Protein AF-A0A8H3RIW3-F1 (afdb_monomer_lite)

InterPro domains:
  IPR011009 Protein kinase-like domain superfamily [SSF56112] (6-76)

Sequence (112 aa):
MTHASIAIDLLKKMLVIDPDTRISAQDALRHPYLAPYHDPTDEPVASGPFDWSFDRADLPKETWKIMIYSEVLDYLNVDNPADPATFDPSTPFDPSALERGFSEFLSDTGQI

pLDDT: mean 77.73, std 18.71, range [39.31, 97.94]

Organism: NCBI:txid91492

Foldseek 3Di:
DDLVVQVVVLVVLQPDPDPVSRDDPVVSLVGPNNVVPRDPVPDDDPPDDDDPVVVPDPDPPVVVVVVVVVVVVVVVPPVDPDDPVPDDPPPDDDVVVVVVVVVVVCVVVVPD

Secondary structure (DSSP, 8-state):
--HHHHHHHHHHHHS-SSGGGSPPHHHHHTSTTTTTT--TTS-PPPSS----GGGG----HHHHHHHHHHHHHHHHTTTS---GGG--TTSPP-HHHHHHHHHHHHHHTT--

Structure (mmCIF, N/CA/C/O backbone):
data_AF-A0A8H3RIW3-F1
#
_entry.id   AF-A0A8H3RIW3-F1
#
loop_
_atom_site.group_PDB
_atom_site.id
_atom_site.type_symbol
_atom_site.label_atom_id
_atom_site.label_alt_id
_atom_site.label_comp_id
_atom_site.label_asym_id
_atom_site.label_entity_id
_atom_site.label_seq_id
_atom_site.pdbx_PDB_ins_code
_atom_site.Cartn_x
_atom_site.Cartn_y
_atom_site.Cartn_z
_atom_site.occupancy
_atom_site.B_iso_or_equiv
_atom_site.auth_seq_id
_atom_site.auth_comp_id
_atom_site.auth_asym_id
_atom_site.auth_atom_id
_atom_site.pdbx_PDB_model_num
ATOM 1 N N . MET A 1 1 ? -16.958 4.144 25.803 1.00 54.34 1 MET A N 1
ATOM 2 C CA . MET A 1 1 ? -16.016 3.128 25.282 1.00 54.34 1 MET A CA 1
ATOM 3 C C . MET A 1 1 ? -14.655 3.809 25.197 1.00 54.34 1 MET A C 1
ATOM 5 O O . MET A 1 1 ? -14.597 4.896 24.642 1.00 54.34 1 MET A O 1
ATOM 9 N N . THR A 1 2 ? -13.612 3.308 25.862 1.00 76.19 2 THR A N 1
ATOM 10 C CA . THR A 1 2 ? -12.313 4.010 25.933 1.00 76.19 2 THR A CA 1
ATOM 11 C C . THR A 1 2 ? -11.569 3.878 24.601 1.00 76.19 2 THR A C 1
ATOM 13 O O . THR A 1 2 ? -11.580 2.799 24.012 1.00 76.19 2 THR A O 1
ATOM 16 N N . HIS A 1 3 ? -10.902 4.931 24.115 1.00 79.75 3 HIS A N 1
ATOM 17 C CA . HIS A 1 3 ? -10.171 4.895 22.832 1.00 79.75 3 HIS A CA 1
ATOM 18 C C . HIS A 1 3 ? -9.163 3.736 22.742 1.00 79.75 3 HIS A C 1
ATOM 20 O O . HIS A 1 3 ? -9.016 3.126 21.686 1.00 79.75 3 HIS A O 1
ATOM 26 N N . ALA A 1 4 ? -8.551 3.360 23.871 1.00 86.00 4 ALA A N 1
ATOM 27 C CA . ALA A 1 4 ? -7.667 2.200 23.966 1.00 86.00 4 ALA A CA 1
ATOM 28 C C . ALA A 1 4 ? -8.364 0.875 23.600 1.00 86.00 4 ALA A C 1
ATOM 30 O O . ALA A 1 4 ? -7.782 0.051 22.904 1.00 86.00 4 ALA A O 1
ATOM 31 N N . SER A 1 5 ? -9.621 0.672 24.016 1.00 91.75 5 SER A N 1
ATOM 32 C CA . SER A 1 5 ? -10.370 -0.550 23.684 1.00 91.75 5 SER A CA 1
ATOM 33 C C . SER A 1 5 ? -10.665 -0.668 22.185 1.00 91.75 5 SER A C 1
ATOM 35 O O . SER A 1 5 ? -10.553 -1.756 21.629 1.00 91.75 5 SER A O 1
ATOM 37 N N . ILE A 1 6 ? -10.954 0.458 21.527 1.00 94.19 6 ILE A N 1
ATOM 38 C CA . ILE A 1 6 ? -11.241 0.522 20.088 1.00 94.19 6 ILE A CA 1
ATOM 39 C C . ILE A 1 6 ? -9.952 0.317 19.273 1.00 94.19 6 ILE A C 1
ATOM 41 O O . ILE A 1 6 ? -9.965 -0.373 18.258 1.00 94.19 6 ILE A O 1
ATOM 45 N N . ALA A 1 7 ? -8.821 0.853 19.742 1.00 94.69 7 ALA A N 1
ATOM 46 C CA . ALA A 1 7 ? -7.513 0.621 19.128 1.00 94.69 7 ALA A CA 1
ATOM 47 C C . ALA A 1 7 ? -7.103 -0.860 19.191 1.00 94.69 7 ALA A C 1
ATOM 49 O O . ALA A 1 7 ? -6.675 -1.446 18.198 1.00 94.69 7 ALA A O 1
ATOM 50 N N . ILE A 1 8 ? -7.272 -1.482 20.362 1.00 96.44 8 ILE A N 1
ATOM 51 C CA . ILE A 1 8 ? -6.970 -2.903 20.567 1.00 96.44 8 ILE A CA 1
ATOM 52 C C . ILE A 1 8 ? -7.886 -3.786 19.709 1.00 96.44 8 ILE A C 1
ATOM 54 O O . ILE A 1 8 ? -7.428 -4.807 19.200 1.00 96.44 8 ILE A O 1
ATOM 58 N N . ASP A 1 9 ? -9.156 -3.412 19.530 1.00 96.44 9 ASP A N 1
ATOM 59 C CA . ASP A 1 9 ? -10.080 -4.138 18.651 1.00 96.44 9 ASP A CA 1
ATOM 60 C C . ASP A 1 9 ? -9.603 -4.146 17.191 1.00 96.44 9 ASP A C 1
ATOM 62 O O . ASP A 1 9 ? -9.545 -5.208 16.570 1.00 96.44 9 ASP A O 1
ATOM 66 N N . LEU A 1 10 ? -9.159 -2.995 16.674 1.00 96.56 10 LEU A N 1
ATOM 67 C CA . LEU A 1 10 ? -8.588 -2.912 15.329 1.00 96.56 10 LEU A CA 1
ATOM 68 C C . LEU A 1 10 ? -7.340 -3.795 15.190 1.00 96.56 10 LEU A C 1
ATOM 70 O O . LEU A 1 10 ? -7.234 -4.579 14.247 1.00 96.56 10 LEU A O 1
ATOM 74 N N . LEU A 1 11 ? -6.422 -3.724 16.159 1.00 96.75 11 LEU A N 1
ATOM 75 C CA . LEU A 1 11 ? -5.201 -4.535 16.158 1.00 96.75 11 LEU A CA 1
ATOM 76 C C . LEU A 1 11 ? -5.502 -6.035 16.164 1.00 96.75 11 LEU A C 1
ATOM 78 O O . LEU A 1 11 ? -4.864 -6.786 15.432 1.00 96.75 11 LEU A O 1
ATOM 82 N N . LYS A 1 12 ? -6.498 -6.484 16.935 1.00 96.19 12 LYS A N 1
ATOM 83 C CA . LYS A 1 12 ? -6.914 -7.896 16.949 1.00 96.19 12 LYS A CA 1
ATOM 84 C C . LYS A 1 12 ? -7.394 -8.380 15.583 1.00 96.19 12 LYS A C 1
ATOM 86 O O . LYS A 1 12 ? -7.153 -9.533 15.249 1.00 96.19 12 LYS A O 1
ATOM 91 N N . LYS A 1 13 ? -8.046 -7.516 14.802 1.00 95.88 13 LYS A N 1
ATOM 92 C CA . LYS A 1 13 ? -8.531 -7.835 13.450 1.00 95.88 13 LYS A CA 1
ATOM 93 C C . LYS A 1 13 ? -7.416 -7.824 12.394 1.00 95.88 13 LYS A C 1
ATOM 95 O O . LYS A 1 13 ? -7.536 -8.499 11.375 1.00 95.88 13 LYS A O 1
ATOM 100 N N . MET A 1 14 ? -6.332 -7.082 12.631 1.00 97.06 14 MET A N 1
ATOM 101 C CA . MET A 1 14 ? -5.148 -7.049 11.758 1.00 97.06 14 MET A CA 1
ATOM 102 C C . MET A 1 14 ? -4.171 -8.197 12.045 1.00 97.06 14 MET A C 1
ATOM 104 O O . MET A 1 14 ? -3.598 -8.778 11.127 1.00 97.06 14 MET A O 1
ATOM 108 N N . LEU A 1 15 ? -3.977 -8.536 13.321 1.00 96.56 15 LEU A N 1
ATOM 109 C CA . LEU A 1 15 ? -2.978 -9.501 13.787 1.00 96.56 15 LEU A CA 1
ATOM 110 C C . LEU A 1 15 ? -3.550 -10.922 13.890 1.00 96.56 15 LEU A C 1
ATOM 112 O O . LEU A 1 15 ? -3.422 -11.589 14.916 1.00 96.56 15 LEU A O 1
ATOM 116 N N . VAL A 1 16 ? -4.181 -11.383 12.811 1.00 96.19 16 VAL A N 1
ATOM 117 C CA . VAL A 1 16 ? -4.662 -12.764 12.667 1.00 96.19 16 VAL A CA 1
ATOM 118 C C . VAL A 1 16 ? -3.691 -13.597 11.827 1.00 96.19 16 VAL A C 1
ATOM 120 O O . VAL A 1 16 ? -3.056 -13.093 10.891 1.00 96.19 16 VAL A O 1
ATOM 123 N N . ILE A 1 17 ? -3.563 -14.878 12.188 1.00 96.12 17 ILE A N 1
ATOM 124 C CA . ILE A 1 17 ? -2.667 -15.830 11.513 1.00 96.12 17 ILE A CA 1
ATOM 125 C C . ILE A 1 17 ? -3.182 -16.168 10.118 1.00 96.12 17 ILE A C 1
ATOM 127 O O . ILE A 1 17 ? -2.402 -16.171 9.171 1.00 96.12 17 ILE A O 1
ATOM 131 N N . ASP A 1 18 ? -4.483 -16.428 10.001 1.00 96.62 18 ASP A N 1
ATOM 132 C CA . ASP A 1 18 ? -5.124 -16.711 8.723 1.00 96.62 18 ASP A CA 1
ATOM 133 C C . ASP A 1 18 ? -5.300 -15.400 7.929 1.00 96.62 18 ASP A C 1
ATOM 135 O O . ASP A 1 18 ? -6.066 -14.531 8.367 1.00 96.62 18 ASP A O 1
ATOM 139 N N . PRO A 1 19 ? -4.591 -15.221 6.796 1.00 95.62 19 PRO A N 1
ATOM 140 C CA . PRO A 1 19 ? -4.653 -13.993 6.014 1.00 95.62 19 PRO A CA 1
ATOM 141 C C . PRO A 1 19 ? -6.039 -13.744 5.413 1.00 95.62 19 PRO A C 1
ATOM 143 O O . PRO A 1 19 ? -6.405 -12.581 5.268 1.00 95.62 19 PRO A O 1
ATOM 146 N N . ASP A 1 20 ? -6.825 -14.787 5.138 1.00 95.44 20 ASP A N 1
ATOM 147 C CA . ASP A 1 20 ? -8.155 -14.648 4.532 1.00 95.44 20 ASP A CA 1
ATOM 148 C C . ASP A 1 20 ? -9.174 -14.083 5.533 1.00 95.44 20 ASP A C 1
ATOM 150 O O . ASP A 1 20 ? -10.173 -13.474 5.157 1.00 95.44 20 ASP A O 1
ATOM 154 N N . THR A 1 21 ? -8.901 -14.241 6.832 1.00 94.50 21 THR A N 1
ATOM 155 C CA . THR A 1 21 ? -9.715 -13.670 7.919 1.00 94.50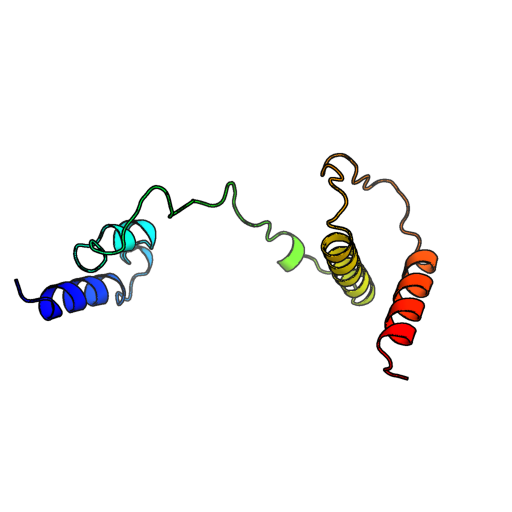 21 THR A CA 1
ATOM 156 C C . THR A 1 21 ? -9.254 -12.281 8.356 1.00 94.50 21 THR A C 1
ATOM 158 O O . THR A 1 21 ? -9.900 -11.646 9.197 1.00 94.50 21 THR A O 1
ATOM 161 N N . ARG A 1 22 ? -8.120 -11.806 7.826 1.00 97.94 22 ARG A N 1
ATOM 162 C CA . ARG A 1 22 ? -7.547 -10.509 8.180 1.00 97.94 22 ARG A CA 1
ATOM 163 C C . ARG A 1 22 ? -8.414 -9.395 7.620 1.00 97.94 22 ARG A C 1
ATOM 165 O O . ARG A 1 22 ? -8.825 -9.436 6.466 1.00 97.94 22 ARG A O 1
ATOM 172 N N . ILE A 1 23 ? -8.657 -8.372 8.437 1.00 97.81 23 ILE A N 1
ATOM 173 C CA . ILE A 1 23 ? -9.391 -7.188 7.982 1.00 97.81 23 ILE A CA 1
ATOM 174 C C . ILE A 1 23 ? -8.709 -6.565 6.757 1.00 97.81 23 ILE A C 1
ATOM 176 O O . ILE A 1 23 ? -7.486 -6.402 6.733 1.00 97.81 23 ILE A O 1
ATOM 180 N N . SER A 1 24 ? -9.504 -6.211 5.746 1.00 96.69 24 SER A N 1
ATOM 181 C CA . SER A 1 24 ? -9.006 -5.514 4.562 1.00 96.69 24 SER A CA 1
ATOM 182 C C . SER A 1 24 ? -8.613 -4.071 4.902 1.00 96.69 24 SER A C 1
ATOM 184 O O . SER A 1 24 ? -9.111 -3.488 5.868 1.00 96.69 24 SER A O 1
ATOM 186 N N . ALA A 1 25 ? -7.742 -3.456 4.095 1.00 95.19 25 ALA A N 1
ATOM 187 C CA . ALA A 1 25 ? -7.397 -2.043 4.273 1.00 95.19 25 ALA A CA 1
ATOM 188 C C . ALA A 1 25 ? -8.643 -1.139 4.190 1.00 95.19 25 ALA A C 1
ATOM 190 O O . ALA A 1 25 ? -8.808 -0.232 5.002 1.00 95.19 25 ALA A O 1
ATOM 191 N N . GLN A 1 26 ? -9.561 -1.447 3.269 1.00 94.06 26 GLN A N 1
ATOM 192 C CA . GLN A 1 26 ? -10.807 -0.705 3.087 1.00 94.06 26 GLN A CA 1
ATOM 193 C C . GLN A 1 26 ? -11.732 -0.803 4.312 1.00 94.06 26 GLN A C 1
ATOM 195 O O . GLN A 1 26 ? -12.304 0.198 4.740 1.00 94.06 26 GLN A O 1
ATOM 200 N N . ASP A 1 27 ? -11.862 -1.988 4.912 1.00 94.94 27 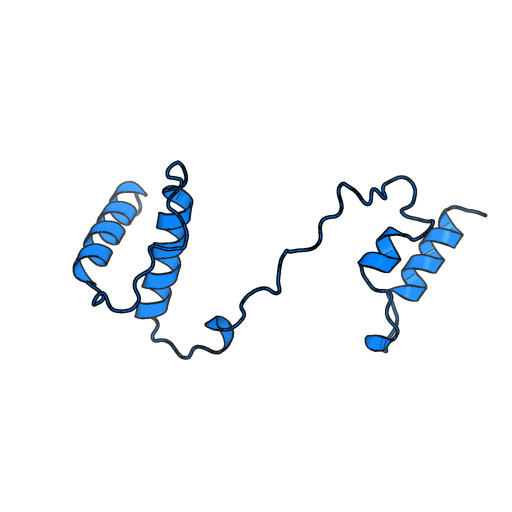ASP A N 1
ATOM 201 C CA . ASP A 1 27 ? -12.677 -2.177 6.118 1.00 94.94 27 ASP A CA 1
ATOM 202 C C . ASP A 1 27 ? -12.016 -1.571 7.360 1.00 94.94 27 ASP A C 1
ATOM 204 O O . ASP A 1 27 ? -12.702 -1.088 8.264 1.00 94.94 27 ASP A O 1
ATOM 208 N N . ALA A 1 28 ? -10.681 -1.563 7.408 1.00 95.94 28 ALA A N 1
ATOM 209 C CA . ALA A 1 28 ? -9.928 -0.923 8.477 1.00 95.94 28 ALA A CA 1
ATOM 210 C C . ALA A 1 28 ? -10.144 0.597 8.491 1.00 95.94 28 ALA A C 1
ATOM 212 O O . ALA A 1 28 ? -10.348 1.150 9.571 1.00 95.94 28 ALA A O 1
ATOM 213 N N . LEU A 1 29 ? -10.174 1.257 7.326 1.00 95.75 29 LEU A N 1
ATOM 214 C CA . LEU A 1 29 ? -10.462 2.697 7.208 1.00 95.75 29 LEU A CA 1
ATOM 215 C C . LEU A 1 29 ? -11.845 3.058 7.777 1.00 95.75 29 LEU A C 1
ATOM 217 O O . LEU A 1 29 ? -11.990 4.061 8.470 1.00 95.75 29 LEU A O 1
ATOM 221 N N . ARG A 1 30 ? -12.837 2.171 7.619 1.00 95.06 30 ARG A N 1
ATOM 222 C CA . ARG A 1 30 ? -14.190 2.328 8.189 1.00 95.06 30 ARG A CA 1
ATOM 223 C C . ARG A 1 30 ? -14.273 2.052 9.697 1.00 95.06 30 ARG A C 1
ATOM 225 O O . ARG A 1 30 ? -15.347 2.180 10.291 1.00 95.06 30 ARG A O 1
ATOM 232 N N . HIS A 1 31 ? -13.186 1.625 10.337 1.00 96.75 31 HIS A N 1
ATOM 233 C CA . HIS A 1 31 ? -13.200 1.244 11.745 1.00 96.75 31 HIS A CA 1
ATOM 234 C C . HIS A 1 31 ? -13.414 2.464 12.663 1.00 96.75 31 HIS A C 1
ATOM 236 O O . HIS A 1 31 ? -12.796 3.505 12.439 1.00 96.75 31 HIS A O 1
ATOM 242 N N . PRO A 1 32 ? -14.164 2.350 13.783 1.00 95.06 32 PRO A N 1
ATOM 243 C CA . PRO A 1 32 ? -14.401 3.470 14.708 1.00 95.06 32 PRO A CA 1
ATOM 244 C C . PRO A 1 32 ? -13.136 4.121 15.286 1.00 95.06 32 PRO A C 1
ATOM 246 O O . PRO A 1 32 ? -13.193 5.230 15.807 1.00 95.06 32 PRO A O 1
ATOM 249 N N . TYR A 1 33 ? -11.997 3.426 15.216 1.00 95.19 33 TYR A N 1
ATOM 250 C CA . TYR A 1 33 ? -10.700 3.980 15.601 1.00 95.19 33 TYR A CA 1
ATOM 251 C C . TYR A 1 33 ? -10.212 5.067 14.628 1.00 95.19 33 TYR A C 1
ATOM 253 O O . TYR A 1 33 ? -9.658 6.066 15.076 1.00 95.19 33 TYR A O 1
ATOM 261 N N . LEU A 1 34 ? -10.438 4.883 13.323 1.00 95.19 34 LEU A N 1
ATOM 262 C CA . LEU A 1 34 ? -10.009 5.795 12.257 1.00 95.19 34 LEU A CA 1
ATOM 263 C C . LEU A 1 34 ? -11.100 6.789 11.839 1.00 95.19 34 LEU A C 1
ATOM 265 O O . LEU A 1 34 ? -10.830 7.678 11.043 1.00 95.19 34 LEU A O 1
ATOM 269 N N . ALA A 1 35 ? -12.297 6.708 12.429 1.00 93.62 35 ALA A N 1
ATOM 270 C CA . ALA A 1 35 ? -13.429 7.582 12.119 1.00 93.62 35 ALA A CA 1
ATOM 271 C C . ALA A 1 35 ? -13.118 9.097 12.076 1.00 93.62 35 ALA A C 1
ATOM 273 O O . ALA A 1 35 ? -13.696 9.767 11.227 1.00 93.62 35 ALA A O 1
ATOM 274 N N . PRO A 1 36 ? -12.231 9.668 12.921 1.00 93.25 36 PRO A N 1
ATOM 275 C CA . PRO A 1 36 ? -11.875 11.088 12.819 1.00 93.25 36 PRO A CA 1
ATOM 276 C C . PRO A 1 36 ? -11.100 11.473 11.549 1.00 93.25 36 PRO A C 1
ATOM 278 O O . PRO A 1 36 ? -11.025 12.657 11.240 1.00 93.25 36 PRO A O 1
ATOM 281 N N . TYR A 1 37 ? -10.496 10.501 10.862 1.00 92.50 37 TYR A N 1
ATOM 282 C CA . TYR A 1 37 ? -9.649 10.697 9.681 1.00 92.50 37 TYR A CA 1
ATOM 283 C C . TYR A 1 37 ? -10.247 10.098 8.405 1.00 92.50 37 TYR A C 1
ATOM 285 O O . TYR A 1 37 ? -9.746 10.383 7.326 1.00 92.50 37 TYR A O 1
ATOM 293 N N . HIS A 1 38 ? -11.270 9.250 8.529 1.00 93.81 38 HIS A N 1
ATOM 294 C CA . HIS A 1 38 ? -11.868 8.553 7.397 1.00 93.81 38 HIS A CA 1
ATOM 295 C C . HIS A 1 38 ? -12.638 9.524 6.493 1.00 93.81 38 HIS A C 1
ATOM 297 O O . HIS A 1 38 ? -13.617 10.133 6.933 1.00 93.81 38 HIS A O 1
ATOM 303 N N . ASP A 1 39 ? -12.231 9.608 5.226 1.00 93.56 39 ASP A N 1
ATOM 304 C CA . ASP A 1 39 ? -12.906 10.382 4.184 1.00 93.56 39 ASP A CA 1
ATOM 305 C C . ASP A 1 39 ? -12.983 9.559 2.887 1.00 93.56 39 ASP A C 1
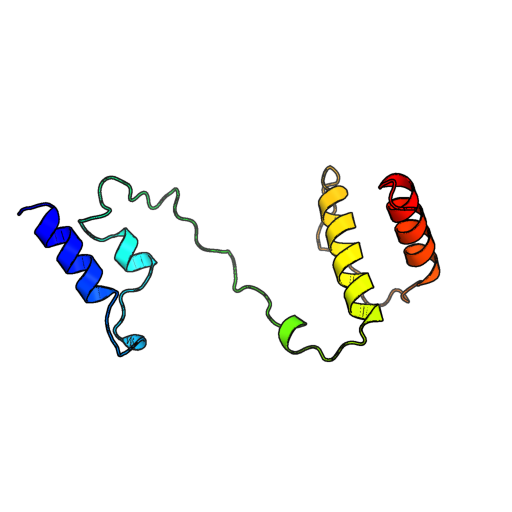ATOM 307 O O . ASP A 1 39 ? -12.002 9.457 2.151 1.00 93.56 39 ASP A O 1
ATOM 311 N N . PRO A 1 40 ? -14.160 9.002 2.543 1.00 90.75 40 PRO A N 1
ATOM 312 C CA . PRO A 1 40 ? -14.329 8.223 1.318 1.00 90.75 40 PRO A CA 1
ATOM 313 C C . PRO A 1 40 ? -14.024 8.985 0.020 1.00 90.75 40 PRO A C 1
ATOM 315 O O . PRO A 1 40 ? -13.879 8.351 -1.023 1.00 90.75 40 PRO A O 1
ATOM 318 N N . THR A 1 41 ? -14.000 10.320 0.048 1.00 91.31 41 THR A N 1
ATOM 319 C CA . THR A 1 41 ? -13.702 11.150 -1.127 1.00 91.31 41 THR A CA 1
ATOM 320 C C . THR A 1 41 ? -12.204 11.379 -1.337 1.00 91.31 41 THR A C 1
ATOM 322 O O . THR A 1 41 ? -11.805 11.645 -2.469 1.00 91.31 41 THR A O 1
ATOM 325 N N . ASP A 1 42 ? -11.390 11.194 -0.292 1.00 92.56 42 ASP A N 1
ATOM 326 C CA . ASP A 1 42 ? -9.921 11.324 -0.301 1.00 92.56 42 ASP A CA 1
ATOM 327 C C . ASP A 1 42 ? -9.207 9.957 -0.189 1.00 92.56 42 ASP A C 1
ATOM 329 O O . ASP A 1 42 ? -8.001 9.859 0.023 1.00 92.56 42 ASP A O 1
ATOM 333 N N . GLU A 1 43 ? -9.954 8.862 -0.360 1.00 92.44 43 GLU A N 1
ATOM 334 C CA . GLU A 1 43 ? -9.462 7.479 -0.307 1.00 92.44 43 GLU A CA 1
ATOM 335 C C . GLU A 1 43 ? -9.688 6.762 -1.660 1.00 92.44 43 GLU A C 1
ATOM 337 O O . GLU A 1 43 ? -10.511 5.843 -1.758 1.00 92.44 43 GLU A O 1
ATOM 342 N N . PRO A 1 44 ? -9.005 7.178 -2.747 1.00 92.81 44 PRO A N 1
ATOM 343 C CA . PRO A 1 44 ? -9.225 6.614 -4.072 1.00 92.81 44 PRO A CA 1
ATOM 344 C C . PRO A 1 44 ? -8.713 5.173 -4.181 1.00 92.81 44 PRO A C 1
ATOM 346 O O . PRO A 1 44 ? -7.674 4.798 -3.637 1.00 92.81 44 PRO A O 1
ATOM 349 N N . VAL A 1 45 ? -9.423 4.370 -4.972 1.00 91.19 45 VAL A N 1
ATOM 350 C CA . VAL A 1 45 ? -8.951 3.053 -5.414 1.00 91.19 45 VAL A CA 1
ATOM 351 C C . VAL A 1 45 ? -8.220 3.227 -6.743 1.00 91.19 45 VAL A C 1
ATOM 353 O O . VAL A 1 45 ? -8.679 3.972 -7.609 1.00 91.19 45 VAL A O 1
ATOM 356 N N . ALA A 1 46 ? -7.092 2.536 -6.914 1.00 92.69 46 ALA A N 1
ATOM 357 C CA . ALA A 1 46 ? -6.382 2.514 -8.189 1.00 92.69 46 ALA A CA 1
ATOM 358 C C . ALA A 1 46 ? -7.315 2.047 -9.323 1.00 92.69 46 ALA A C 1
ATOM 360 O O . ALA A 1 46 ? -8.104 1.118 -9.147 1.00 92.69 46 ALA A O 1
ATOM 361 N N . SER A 1 47 ? -7.217 2.682 -10.493 1.00 90.50 47 SER A N 1
ATOM 362 C CA . SER A 1 47 ? -8.085 2.411 -11.651 1.00 90.50 47 SER A CA 1
ATOM 363 C C . SER A 1 47 ? -7.974 0.979 -12.183 1.00 90.50 47 SER A C 1
ATOM 365 O O . SER A 1 47 ? -8.904 0.475 -12.810 1.00 90.50 47 SER A O 1
ATOM 367 N N . GLY A 1 48 ? -6.855 0.311 -11.913 1.00 91.62 48 GLY A N 1
ATOM 368 C CA . GLY A 1 48 ? -6.622 -1.076 -12.268 1.00 91.62 48 GLY A CA 1
ATOM 369 C C . GLY A 1 48 ? -5.498 -1.690 -11.437 1.00 91.62 48 GLY A C 1
ATOM 370 O O . GLY A 1 48 ? -4.812 -0.986 -10.689 1.00 91.62 48 GLY A O 1
ATOM 371 N N . PRO A 1 49 ? -5.312 -3.014 -11.540 1.00 91.06 49 PRO A N 1
ATOM 372 C CA . PRO A 1 49 ? -4.166 -3.676 -10.943 1.00 91.06 49 PRO A CA 1
ATOM 373 C C . PRO A 1 49 ? -2.872 -3.166 -11.581 1.00 91.06 49 PRO A C 1
ATOM 375 O O . PRO A 1 49 ? -2.827 -2.867 -12.773 1.00 91.06 49 PRO A O 1
ATOM 378 N N . PHE A 1 50 ? -1.810 -3.112 -10.783 1.00 89.00 50 PHE A N 1
ATOM 379 C CA . PHE A 1 50 ? -0.472 -2.852 -11.296 1.00 89.00 50 PHE A CA 1
ATOM 380 C C . PHE A 1 50 ? -0.026 -3.996 -12.218 1.00 89.00 50 PHE A C 1
ATOM 382 O O . PHE A 1 50 ? -0.269 -5.168 -11.906 1.00 89.00 50 PHE A O 1
ATOM 389 N N . ASP A 1 51 ? 0.609 -3.667 -13.343 1.00 87.50 51 ASP A N 1
ATOM 390 C CA . ASP A 1 51 ? 1.123 -4.676 -14.265 1.00 87.50 51 ASP A CA 1
ATOM 391 C C . ASP A 1 51 ? 2.413 -5.300 -13.714 1.00 87.50 51 ASP A C 1
ATOM 393 O O . ASP A 1 51 ? 3.449 -4.651 -13.625 1.00 87.50 51 ASP A O 1
ATOM 397 N N . TRP A 1 52 ? 2.344 -6.585 -13.359 1.00 86.50 52 TRP A N 1
ATOM 398 C CA . TRP A 1 52 ? 3.475 -7.380 -12.865 1.00 86.50 52 TRP A CA 1
ATOM 399 C C . TRP A 1 52 ? 4.166 -8.196 -13.965 1.00 86.50 52 TRP A C 1
ATOM 401 O O . TRP A 1 52 ? 4.944 -9.104 -13.661 1.00 86.50 52 TRP A O 1
ATOM 411 N N . SER A 1 53 ? 3.864 -7.942 -15.240 1.00 82.00 53 SER A N 1
ATOM 412 C CA . SER A 1 53 ? 4.461 -8.662 -16.369 1.00 82.00 53 SER A CA 1
ATOM 413 C C . SER A 1 53 ? 5.995 -8.583 -16.374 1.00 82.00 53 SER A C 1
ATOM 415 O O . SER A 1 53 ? 6.651 -9.572 -16.705 1.00 82.00 53 SER A O 1
ATOM 417 N N . PHE A 1 54 ? 6.565 -7.464 -15.911 1.00 80.75 54 PHE A N 1
ATOM 418 C CA . PHE A 1 54 ? 8.012 -7.253 -15.825 1.00 80.75 54 PHE A CA 1
ATOM 419 C C . PHE A 1 54 ? 8.712 -8.211 -14.844 1.00 80.75 54 PHE A C 1
ATOM 421 O O . PHE A 1 54 ? 9.803 -8.683 -15.137 1.00 80.75 54 PHE A O 1
ATOM 428 N N . ASP A 1 55 ? 8.097 -8.557 -13.708 1.00 79.56 55 ASP A N 1
ATOM 429 C CA . ASP A 1 55 ? 8.735 -9.378 -12.659 1.00 79.56 55 ASP A CA 1
ATOM 430 C C . ASP A 1 55 ? 9.036 -10.809 -13.134 1.00 79.56 55 ASP A C 1
ATOM 432 O O . ASP A 1 55 ? 9.967 -11.468 -12.678 1.00 79.56 55 ASP A O 1
ATOM 436 N N . ARG A 1 56 ? 8.265 -11.291 -14.112 1.00 76.25 56 ARG A N 1
ATOM 437 C CA . ARG A 1 56 ? 8.453 -12.615 -14.720 1.00 76.25 56 ARG A CA 1
ATOM 438 C C . ARG A 1 56 ? 9.269 -12.573 -16.010 1.00 76.25 56 ARG A C 1
ATOM 440 O O . ARG A 1 56 ? 9.399 -13.604 -16.670 1.00 76.25 56 ARG A O 1
ATOM 447 N N . ALA A 1 57 ? 9.780 -11.407 -16.394 1.00 80.31 57 ALA A N 1
ATOM 448 C CA . ALA A 1 57 ? 10.516 -11.238 -17.631 1.00 80.31 57 ALA A CA 1
ATOM 449 C C . ALA A 1 57 ? 11.985 -11.646 -17.439 1.00 80.31 57 ALA A C 1
ATOM 451 O O . ALA A 1 57 ? 12.732 -11.017 -16.692 1.00 80.31 57 ALA A O 1
ATOM 452 N N . ASP A 1 58 ? 12.423 -12.692 -18.142 1.00 83.94 58 ASP A N 1
ATOM 453 C CA . ASP A 1 58 ? 13.842 -13.052 -18.214 1.00 83.94 58 ASP A CA 1
ATOM 454 C C . ASP A 1 58 ? 14.516 -12.244 -19.330 1.00 83.94 58 ASP A C 1
ATOM 456 O O . ASP A 1 58 ? 14.652 -12.688 -20.473 1.00 83.94 58 ASP A O 1
ATOM 460 N N . LEU A 1 59 ? 14.840 -10.989 -19.012 1.00 85.50 59 LEU A N 1
ATOM 461 C CA . LEU A 1 59 ? 15.483 -10.063 -19.939 1.00 85.50 59 LEU A CA 1
ATOM 462 C C . LEU A 1 59 ? 16.982 -9.935 -19.629 1.00 85.50 59 LEU A C 1
ATOM 464 O O . LEU A 1 59 ? 17.376 -9.868 -18.460 1.00 85.50 59 LEU A O 1
ATOM 468 N N . PRO A 1 60 ? 17.844 -9.825 -20.657 1.00 88.94 60 PRO A N 1
ATOM 469 C CA . PRO A 1 60 ? 19.250 -9.501 -20.468 1.00 88.94 60 PRO A CA 1
ATOM 470 C C . PRO A 1 60 ? 19.438 -8.206 -19.671 1.00 88.94 60 PRO A C 1
ATOM 472 O O . PRO A 1 60 ? 18.668 -7.256 -19.808 1.00 88.94 60 PRO A O 1
ATOM 475 N N . LYS A 1 61 ? 20.531 -8.130 -18.898 1.00 86.50 61 LYS A N 1
ATOM 476 C CA . LYS A 1 61 ? 20.908 -6.933 -18.121 1.00 86.50 61 LYS A CA 1
ATOM 477 C C . LYS A 1 61 ? 20.851 -5.649 -18.947 1.00 86.50 61 LYS A C 1
ATOM 479 O O . LYS A 1 61 ? 20.494 -4.606 -18.409 1.00 86.50 61 LYS A O 1
ATOM 484 N N . GLU A 1 62 ? 21.240 -5.721 -20.219 1.00 84.50 62 GLU A N 1
ATOM 485 C CA . GLU A 1 62 ? 21.244 -4.540 -21.071 1.00 84.50 62 GLU A CA 1
ATOM 486 C C . GLU A 1 62 ? 19.827 -4.010 -21.263 1.00 84.50 62 GLU A C 1
ATOM 488 O O . GLU A 1 62 ? 19.588 -2.867 -20.912 1.00 84.50 62 GLU A O 1
ATOM 493 N N . THR A 1 63 ? 18.866 -4.856 -21.642 1.00 84.25 63 THR A N 1
ATOM 494 C CA . THR A 1 63 ? 17.448 -4.492 -21.784 1.00 84.25 63 THR A CA 1
ATOM 495 C C . THR A 1 63 ? 16.877 -3.825 -20.532 1.00 84.25 63 THR A C 1
ATOM 497 O O . THR A 1 63 ? 16.183 -2.819 -20.643 1.00 84.25 63 THR A O 1
ATOM 500 N N . TRP A 1 64 ? 17.224 -4.307 -19.337 1.00 85.69 64 TRP A N 1
ATOM 501 C CA . TRP A 1 64 ? 16.793 -3.669 -18.091 1.00 85.69 64 TRP A CA 1
ATOM 502 C C . TRP A 1 64 ? 17.304 -2.237 -17.931 1.00 85.69 64 TRP A C 1
ATOM 504 O O . TRP A 1 64 ? 16.546 -1.365 -17.515 1.00 85.69 64 TRP A O 1
ATOM 514 N N . LYS A 1 65 ? 18.568 -1.964 -18.283 1.00 85.12 65 LYS A N 1
ATOM 515 C CA . LYS A 1 65 ? 19.102 -0.592 -18.240 1.00 85.12 65 LYS A CA 1
ATOM 516 C C . LYS A 1 65 ? 18.338 0.328 -19.182 1.00 85.12 65 LYS A C 1
ATOM 518 O O . LYS A 1 65 ? 18.086 1.471 -18.823 1.00 85.12 65 LYS A O 1
ATOM 523 N N . ILE A 1 66 ? 17.978 -0.183 -20.360 1.00 86.06 66 ILE A N 1
ATOM 524 C CA . ILE A 1 66 ? 17.210 0.553 -21.366 1.00 86.06 66 ILE A CA 1
ATOM 525 C C . ILE A 1 66 ? 15.854 0.941 -20.785 1.00 86.06 66 ILE A C 1
ATOM 527 O O . ILE A 1 66 ? 15.518 2.116 -20.798 1.00 86.06 66 ILE A O 1
ATOM 531 N N . MET A 1 67 ? 15.118 -0.029 -20.234 1.00 85.31 67 MET A N 1
ATOM 532 C CA . MET A 1 67 ? 13.779 0.192 -19.676 1.00 85.31 67 MET A CA 1
ATOM 533 C C . MET A 1 67 ? 13.791 1.165 -18.491 1.00 85.31 67 MET A C 1
ATOM 535 O O . MET A 1 67 ? 12.923 2.022 -18.378 1.00 85.31 67 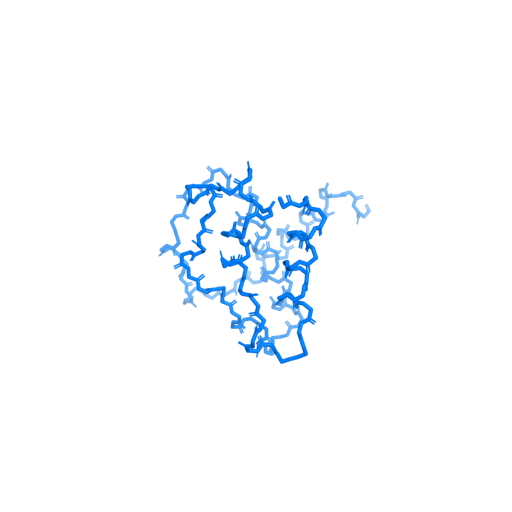MET A O 1
ATOM 539 N N . ILE A 1 68 ? 14.791 1.066 -17.611 1.00 87.38 68 ILE A N 1
ATOM 540 C CA . ILE A 1 68 ? 14.935 2.003 -16.488 1.00 87.38 68 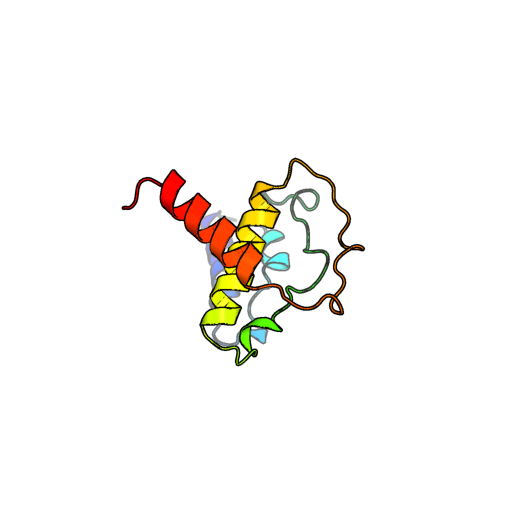ILE A CA 1
ATOM 541 C C . ILE A 1 68 ? 15.252 3.407 -17.006 1.00 87.38 68 ILE A C 1
ATOM 543 O O . ILE A 1 68 ? 14.692 4.387 -16.525 1.00 87.38 68 ILE A O 1
ATOM 547 N N . TYR A 1 69 ? 16.154 3.518 -17.980 1.00 82.56 69 TYR A N 1
ATOM 548 C CA . TYR A 1 69 ? 16.527 4.810 -18.539 1.00 82.56 69 TYR A CA 1
ATOM 549 C C . TYR A 1 69 ? 15.373 5.460 -19.310 1.00 82.56 69 TYR A C 1
ATOM 551 O O . TYR A 1 69 ? 15.163 6.660 -19.161 1.00 82.56 69 TYR A O 1
ATOM 559 N N . SER A 1 70 ? 14.596 4.686 -20.077 1.00 83.88 70 SER A N 1
ATOM 560 C CA . SER A 1 70 ? 13.401 5.199 -20.751 1.00 83.88 70 SER A CA 1
ATOM 561 C C . SER A 1 70 ? 12.376 5.718 -19.749 1.00 83.88 70 SER A C 1
ATOM 563 O O . SER A 1 70 ? 11.899 6.826 -19.931 1.00 83.88 70 SER A O 1
ATOM 565 N N . GLU A 1 71 ? 12.130 5.000 -18.648 1.00 86.81 71 GLU A N 1
ATOM 566 C CA . GLU A 1 71 ? 11.210 5.459 -17.596 1.00 86.81 71 GLU A CA 1
ATOM 567 C C . GLU A 1 71 ? 11.669 6.786 -16.967 1.00 86.81 71 GLU A C 1
ATOM 569 O O . GLU A 1 71 ? 10.865 7.682 -16.716 1.00 86.81 71 GLU A O 1
ATOM 574 N N . VAL A 1 72 ? 12.979 6.953 -16.743 1.00 85.31 72 VAL A N 1
ATOM 575 C CA . VAL A 1 72 ? 13.533 8.220 -16.240 1.00 85.31 72 VAL A CA 1
ATOM 576 C C . VAL A 1 72 ? 13.341 9.341 -17.257 1.00 85.31 72 VAL A C 1
ATOM 578 O O . VAL A 1 72 ? 12.955 10.440 -16.867 1.00 85.31 72 VAL A O 1
ATOM 581 N N . LEU A 1 73 ? 13.594 9.092 -18.543 1.00 81.50 73 LEU A N 1
ATOM 582 C CA . LEU A 1 73 ? 13.355 10.092 -19.583 1.00 81.50 73 LEU A CA 1
ATOM 583 C C . LEU A 1 73 ? 11.876 10.457 -19.687 1.00 81.50 73 LEU A C 1
ATOM 585 O O . LEU A 1 73 ? 11.565 11.642 -19.753 1.00 81.50 73 LEU A O 1
ATOM 589 N N . ASP A 1 74 ? 10.981 9.475 -19.648 1.00 80.31 74 ASP A N 1
ATOM 590 C CA . ASP A 1 74 ? 9.538 9.693 -19.692 1.00 80.31 74 ASP A CA 1
ATOM 591 C C . ASP A 1 74 ? 9.084 10.538 -18.497 1.00 80.31 74 ASP A C 1
ATOM 593 O O . ASP A 1 74 ? 8.381 11.527 -18.689 1.00 80.31 74 ASP A O 1
ATOM 597 N N . TYR A 1 75 ? 9.572 10.237 -17.286 1.00 75.94 75 TYR A N 1
ATOM 598 C CA . TYR A 1 75 ? 9.299 11.017 -16.075 1.00 75.94 75 TYR A CA 1
ATOM 599 C C . TYR A 1 75 ? 9.858 12.450 -16.136 1.00 75.94 75 TYR A C 1
ATOM 601 O O . TYR A 1 75 ? 9.209 13.394 -15.685 1.00 75.94 75 TYR A O 1
ATOM 609 N N . LEU A 1 76 ? 11.058 12.638 -16.694 1.00 75.81 76 LEU A N 1
ATOM 610 C CA . LEU A 1 76 ? 11.685 13.958 -16.839 1.00 75.81 76 LEU A CA 1
ATOM 611 C C . LEU A 1 76 ? 11.083 14.782 -17.987 1.00 75.81 76 LEU A C 1
ATOM 613 O O . LEU A 1 76 ? 11.176 16.007 -17.968 1.00 75.81 76 LEU A O 1
ATOM 617 N N . ASN A 1 77 ? 10.454 14.131 -18.967 1.00 64.12 77 ASN A N 1
ATOM 618 C CA . ASN A 1 77 ? 9.801 14.772 -20.106 1.00 64.12 77 ASN A CA 1
ATOM 619 C C . ASN A 1 77 ? 8.345 15.183 -19.813 1.00 64.12 77 ASN A C 1
ATOM 621 O O . ASN A 1 77 ? 7.643 15.661 -20.707 1.00 64.12 77 ASN A O 1
ATOM 625 N N . VAL A 1 78 ? 7.877 15.057 -18.567 1.00 48.81 78 VAL A N 1
ATOM 626 C CA . VAL A 1 78 ? 6.547 15.525 -18.143 1.00 48.81 78 VAL A CA 1
ATOM 627 C C . VAL A 1 78 ? 6.563 17.030 -17.835 1.00 48.81 78 VAL A C 1
ATOM 629 O O . VAL A 1 78 ? 6.294 17.466 -16.723 1.00 48.81 78 VAL A O 1
ATOM 632 N N . ASP A 1 79 ? 6.850 17.816 -18.873 1.00 45.19 79 ASP A N 1
ATOM 633 C CA . ASP A 1 79 ? 6.026 18.973 -19.260 1.00 45.19 79 ASP A CA 1
ATOM 634 C C . ASP A 1 79 ? 5.336 18.727 -20.630 1.00 45.19 79 ASP A C 1
ATOM 636 O O . ASP A 1 79 ? 4.710 19.626 -21.195 1.00 45.19 79 ASP A O 1
ATOM 640 N N . ASN A 1 80 ? 5.400 17.505 -21.184 1.00 41.59 80 ASN A N 1
ATOM 641 C CA . ASN A 1 80 ? 4.747 17.140 -22.443 1.00 41.59 80 ASN A CA 1
ATOM 642 C C . ASN A 1 80 ? 3.576 16.151 -22.222 1.00 41.59 80 ASN A C 1
ATOM 644 O O . ASN A 1 80 ? 3.812 15.006 -21.835 1.00 41.59 80 ASN A O 1
ATOM 648 N N . PRO A 1 81 ? 2.312 16.534 -22.497 1.00 39.31 81 PRO A N 1
ATOM 649 C CA . PRO A 1 81 ? 1.143 15.655 -22.422 1.00 39.31 81 PRO A CA 1
ATOM 650 C C . PRO A 1 81 ? 1.080 14.719 -23.644 1.00 39.31 81 PRO A C 1
ATOM 652 O O . PRO A 1 81 ? 0.157 14.797 -24.457 1.00 39.31 81 PRO A O 1
ATOM 655 N N . ALA A 1 82 ? 2.087 13.861 -23.815 1.00 44.81 82 ALA A N 1
ATOM 656 C CA . ALA A 1 82 ? 2.094 12.855 -24.868 1.00 44.81 82 ALA A CA 1
ATOM 657 C C . ALA A 1 82 ? 1.309 11.615 -24.414 1.00 44.81 82 ALA A C 1
ATOM 659 O O . ALA A 1 82 ? 1.702 10.874 -23.520 1.00 44.81 82 ALA A O 1
ATOM 660 N N . ASP A 1 83 ? 0.155 11.470 -25.050 1.00 42.72 83 ASP A N 1
ATOM 661 C CA . ASP A 1 83 ? -0.836 10.407 -24.959 1.00 42.72 83 ASP A CA 1
ATOM 662 C C . ASP A 1 83 ? -0.211 8.985 -24.994 1.00 42.72 83 ASP A C 1
ATOM 664 O O . ASP A 1 83 ? 0.589 8.701 -25.891 1.00 42.72 83 ASP A O 1
ATOM 668 N N . PRO A 1 84 ? -0.596 8.049 -24.100 1.00 48.66 84 PRO A N 1
ATOM 669 C CA . PRO A 1 84 ? -0.144 6.646 -24.123 1.00 48.66 84 PRO A CA 1
ATOM 670 C C . PRO A 1 84 ? -0.453 5.880 -25.429 1.00 48.66 84 PRO A C 1
ATOM 672 O O . PRO A 1 84 ? -0.049 4.729 -25.585 1.00 48.66 84 PRO A O 1
ATOM 675 N N . ALA A 1 85 ? -1.152 6.493 -26.388 1.00 46.56 85 ALA A N 1
ATOM 676 C CA . ALA A 1 85 ? -1.479 5.928 -27.694 1.00 46.56 85 ALA A CA 1
ATOM 677 C C . ALA A 1 85 ? -0.317 5.880 -28.715 1.00 46.56 85 ALA A C 1
ATOM 679 O O . ALA A 1 85 ? -0.488 5.271 -29.772 1.00 46.56 85 ALA A O 1
ATOM 680 N N . THR A 1 86 ? 0.842 6.505 -28.458 1.00 49.72 86 THR A N 1
ATOM 681 C CA . THR A 1 86 ? 1.947 6.592 -29.444 1.00 49.72 86 THR A CA 1
ATOM 682 C C . THR A 1 86 ? 3.096 5.602 -29.236 1.00 49.72 86 THR A C 1
ATOM 684 O O . THR A 1 86 ? 4.076 5.652 -29.978 1.00 49.72 86 THR A O 1
ATOM 687 N N . PHE A 1 87 ? 3.007 4.695 -28.260 1.00 50.81 87 PHE A N 1
ATOM 688 C CA . PHE A 1 87 ? 3.998 3.628 -28.093 1.00 50.81 87 PHE A CA 1
ATOM 689 C C . PHE A 1 87 ? 3.817 2.558 -29.188 1.00 50.81 87 PHE A C 1
ATOM 691 O O . PHE A 1 87 ? 2.917 1.723 -29.104 1.00 50.81 87 PHE A O 1
ATOM 698 N N . ASP A 1 88 ? 4.654 2.599 -30.233 1.00 49.25 88 ASP A N 1
ATOM 699 C CA . ASP A 1 88 ? 4.672 1.605 -31.316 1.00 49.25 88 ASP A CA 1
ATOM 700 C C . ASP A 1 88 ? 5.739 0.516 -31.052 1.00 49.25 88 ASP A C 1
ATOM 702 O O . ASP A 1 88 ? 6.942 0.776 -31.189 1.00 49.25 88 ASP A O 1
ATOM 706 N N . PRO A 1 89 ? 5.333 -0.726 -30.720 1.00 47.94 89 PRO A N 1
ATOM 707 C CA . PRO A 1 89 ? 6.250 -1.835 -30.453 1.00 47.94 89 PRO A CA 1
ATOM 708 C C . PRO A 1 89 ? 6.932 -2.398 -31.714 1.00 47.94 89 PRO A C 1
ATOM 710 O O . PRO A 1 89 ? 7.767 -3.296 -31.602 1.00 47.94 89 PRO A O 1
ATOM 713 N N . SER A 1 90 ? 6.576 -1.925 -32.915 1.00 45.03 90 SER A N 1
ATOM 714 C CA . SER A 1 90 ? 7.162 -2.370 -34.187 1.00 45.03 90 SER A CA 1
ATOM 715 C C . SER A 1 90 ? 8.386 -1.561 -34.624 1.00 45.03 90 SER A C 1
ATOM 717 O O . SER A 1 90 ? 9.126 -1.994 -35.512 1.00 45.03 90 SER A O 1
ATOM 719 N N . THR A 1 91 ? 8.640 -0.420 -33.981 1.00 50.97 91 THR A N 1
ATOM 720 C CA . THR A 1 91 ? 9.835 0.391 -34.221 1.00 50.97 91 THR A CA 1
ATOM 721 C C . THR A 1 91 ? 11.084 -0.362 -33.741 1.00 50.97 91 THR A C 1
ATOM 723 O O . THR A 1 91 ? 11.171 -0.687 -32.554 1.00 50.97 91 THR A O 1
ATOM 726 N N . PRO A 1 92 ? 12.066 -0.666 -34.618 1.00 47.59 92 PRO A N 1
ATOM 727 C CA . PRO A 1 92 ? 13.292 -1.334 -34.202 1.00 47.59 92 PRO A CA 1
ATOM 728 C C . PRO A 1 92 ? 14.029 -0.493 -33.167 1.00 47.59 92 PRO A C 1
ATOM 730 O O . PRO A 1 92 ? 14.267 0.697 -33.373 1.00 47.59 92 PRO A O 1
ATOM 733 N N . PHE A 1 93 ? 14.404 -1.131 -32.065 1.00 51.56 93 PHE A N 1
ATOM 734 C CA . PHE A 1 93 ? 15.189 -0.497 -31.022 1.00 51.56 93 PHE A CA 1
ATOM 735 C C . PHE A 1 93 ? 16.543 -0.024 -31.584 1.00 51.56 93 PHE A C 1
ATOM 737 O O . PHE A 1 93 ? 17.315 -0.841 -32.091 1.00 51.56 93 PHE A O 1
ATOM 744 N N . ASP A 1 94 ? 16.825 1.282 -31.502 1.00 60.31 94 ASP A N 1
ATOM 745 C CA . ASP A 1 94 ? 18.118 1.875 -31.866 1.00 60.31 94 ASP A CA 1
ATOM 746 C C . ASP A 1 94 ? 18.996 2.063 -30.608 1.00 60.31 94 ASP A C 1
ATOM 748 O O . ASP A 1 94 ? 18.876 3.079 -29.912 1.00 60.31 94 ASP A O 1
ATOM 752 N N . PRO A 1 95 ? 19.915 1.124 -30.307 1.00 50.09 95 PRO A N 1
ATOM 753 C CA . PRO A 1 95 ? 20.816 1.229 -29.157 1.00 50.09 95 PRO A CA 1
ATOM 754 C C . PRO A 1 95 ? 21.751 2.444 -29.220 1.00 50.09 95 PRO A C 1
ATOM 756 O O . PRO A 1 95 ? 22.203 2.922 -28.181 1.00 50.09 95 PRO A O 1
ATOM 759 N N . SER A 1 96 ? 22.028 2.986 -30.410 1.00 50.62 96 SER A N 1
ATOM 760 C CA . SER A 1 96 ? 22.973 4.096 -30.575 1.00 50.62 96 SER A CA 1
ATOM 761 C C . SER A 1 96 ? 22.397 5.448 -30.140 1.00 50.62 96 SER A C 1
ATOM 763 O O . SER A 1 96 ? 23.141 6.375 -29.810 1.00 50.62 96 SER A O 1
ATOM 765 N N . ALA A 1 97 ? 21.070 5.590 -30.128 1.00 56.31 97 ALA A N 1
ATOM 766 C CA . ALA A 1 97 ? 20.391 6.749 -29.556 1.00 56.31 97 ALA A CA 1
ATOM 767 C C . ALA A 1 97 ? 20.465 6.735 -28.021 1.00 56.31 97 ALA A C 1
ATOM 769 O O . ALA A 1 97 ? 20.680 7.777 -27.401 1.00 56.31 97 ALA A O 1
ATOM 770 N N . LEU A 1 98 ? 20.380 5.543 -27.427 1.00 54.34 98 LEU A N 1
ATOM 771 C CA . LEU A 1 98 ? 20.452 5.343 -25.986 1.00 54.34 98 LEU A CA 1
ATOM 772 C C . LEU A 1 98 ? 21.859 5.573 -25.429 1.00 54.34 98 LEU A C 1
ATOM 774 O O . LEU A 1 98 ? 22.010 6.237 -24.410 1.00 54.34 98 LEU A O 1
ATOM 778 N N . GLU A 1 99 ? 22.896 5.064 -26.098 1.00 57.53 99 GLU A N 1
ATOM 779 C CA . GLU A 1 99 ? 24.283 5.274 -25.663 1.00 57.53 99 GLU A CA 1
ATOM 780 C C . GLU A 1 99 ? 24.677 6.753 -25.700 1.00 57.53 99 GLU A C 1
ATOM 782 O O . GLU A 1 99 ? 25.387 7.219 -24.811 1.00 57.53 99 GLU A O 1
ATOM 787 N N . ARG A 1 100 ? 24.171 7.511 -26.683 1.00 64.19 100 ARG A N 1
ATOM 788 C CA . ARG A 1 100 ? 24.370 8.964 -26.745 1.00 64.19 100 ARG A CA 1
ATOM 789 C C . ARG A 1 100 ? 23.680 9.675 -25.583 1.00 64.19 100 ARG A C 1
ATOM 791 O O . ARG A 1 100 ? 24.352 10.418 -24.879 1.00 64.19 100 ARG A O 1
ATOM 798 N N . GLY A 1 101 ? 22.400 9.388 -25.330 1.00 63.31 101 GLY A N 1
ATOM 799 C CA . GLY A 1 101 ? 21.661 9.997 -24.217 1.00 63.31 101 GLY A CA 1
ATOM 800 C C . GLY A 1 101 ? 22.211 9.613 -22.838 1.00 63.31 101 GLY A C 1
ATOM 801 O O . GLY A 1 101 ? 22.315 10.455 -21.947 1.00 63.31 101 GLY A O 1
ATOM 802 N N . PHE A 1 102 ? 22.621 8.355 -22.652 1.00 59.97 102 PHE A N 1
ATOM 803 C CA . PHE A 1 102 ? 23.212 7.878 -21.401 1.00 59.97 102 PHE A CA 1
ATOM 804 C C . PHE A 1 102 ? 24.614 8.459 -21.177 1.00 59.97 102 PHE A C 1
ATOM 806 O O . PHE A 1 102 ? 24.938 8.860 -20.061 1.00 59.97 102 PHE A O 1
ATOM 813 N N . SER A 1 103 ? 25.433 8.559 -22.230 1.00 59.84 103 SER A N 1
ATOM 814 C CA . SER A 1 103 ? 26.746 9.212 -22.161 1.00 59.84 103 SER A CA 1
ATOM 815 C C . SER A 1 103 ? 26.625 10.706 -21.857 1.00 59.84 103 SER A C 1
ATOM 817 O O . SER A 1 103 ? 27.439 11.228 -21.100 1.00 59.84 103 SER A O 1
ATOM 819 N N . GLU A 1 104 ? 25.631 11.383 -22.429 1.00 65.69 104 GLU A N 1
ATOM 820 C CA . GLU A 1 104 ? 25.358 12.803 -22.188 1.00 65.69 104 GLU A CA 1
ATOM 821 C C . GLU A 1 104 ? 24.875 13.028 -20.744 1.00 65.69 104 GLU A C 1
ATOM 823 O O . GLU A 1 104 ? 25.446 13.840 -20.018 1.00 65.69 104 GLU A O 1
ATOM 828 N N . PHE A 1 105 ? 23.948 12.199 -20.256 1.00 61.06 105 PHE A N 1
ATOM 829 C CA . PHE A 1 105 ? 23.488 12.212 -18.862 1.00 61.06 105 PHE A CA 1
ATOM 830 C C . PHE A 1 105 ? 24.615 11.953 -17.846 1.00 61.06 105 PHE A C 1
ATOM 832 O O . PHE A 1 105 ? 24.746 12.673 -16.854 1.00 61.06 105 PHE A O 1
ATOM 839 N N . LEU A 1 106 ? 25.463 10.946 -18.082 1.00 58.19 106 LEU A N 1
ATOM 840 C CA . LEU A 1 106 ? 26.607 10.666 -17.207 1.00 58.19 106 LEU A CA 1
ATOM 841 C C . LEU A 1 106 ? 27.638 11.802 -17.219 1.00 58.19 106 LEU A C 1
ATOM 843 O O . LEU A 1 106 ? 28.268 12.053 -16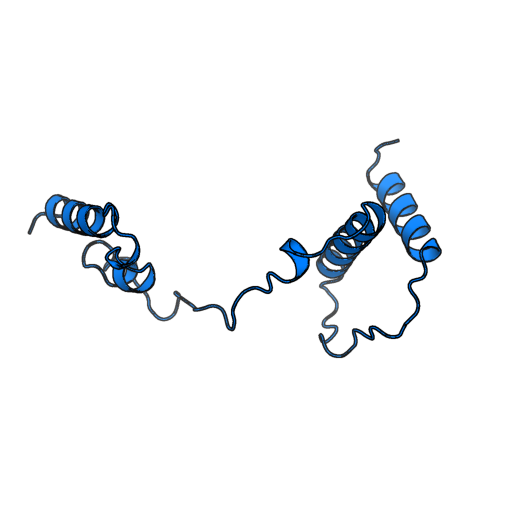.190 1.00 58.19 106 LEU A O 1
ATOM 847 N N . SER A 1 107 ? 27.783 12.507 -18.346 1.00 60.09 107 SER A N 1
ATOM 848 C CA . SER A 1 107 ? 28.649 13.684 -18.430 1.00 60.09 107 SER A CA 1
ATOM 849 C C . SER A 1 107 ? 28.084 14.904 -17.690 1.00 60.09 107 SER A C 1
ATOM 851 O O . SER A 1 107 ? 28.850 15.616 -17.042 1.00 60.09 107 SER A O 1
ATOM 853 N N . ASP A 1 108 ? 26.761 15.094 -17.687 1.00 54.41 108 ASP A N 1
ATOM 854 C CA . ASP A 1 108 ? 26.090 16.200 -16.985 1.00 54.41 108 ASP A CA 1
ATOM 855 C C . ASP A 1 108 ? 25.997 15.986 -15.467 1.00 54.41 108 ASP A C 1
ATOM 857 O O . ASP A 1 108 ? 26.035 16.941 -14.690 1.00 54.41 108 ASP A O 1
ATOM 861 N N . THR A 1 109 ? 25.939 14.732 -15.010 1.00 54.66 109 THR A N 1
ATOM 862 C CA . THR A 1 109 ? 25.842 14.403 -13.573 1.00 54.66 109 THR A CA 1
ATOM 863 C C . THR A 1 109 ? 27.198 14.505 -12.845 1.00 54.66 109 THR A C 1
ATOM 865 O O . THR A 1 109 ? 27.300 14.205 -11.656 1.00 54.66 109 THR A O 1
ATOM 868 N N . GLY A 1 110 ? 28.258 14.953 -13.531 1.00 52.59 110 GLY A N 1
ATOM 869 C CA . GLY A 1 110 ? 29.559 15.256 -12.926 1.00 52.59 110 GLY A CA 1
ATOM 870 C C . GLY A 1 110 ? 30.268 14.053 -12.300 1.00 52.59 110 GLY A C 1
ATOM 871 O O . GLY A 1 110 ? 31.067 14.224 -11.380 1.00 52.59 110 GLY A O 1
ATOM 872 N N . GLN A 1 111 ? 29.971 12.837 -12.764 1.00 52.41 111 GLN A N 1
ATOM 873 C CA . GLN A 1 111 ? 30.581 11.610 -12.258 1.00 52.41 111 GLN A CA 1
ATOM 874 C C . GLN A 1 111 ? 31.467 10.939 -13.317 1.00 52.41 111 GLN A C 1
ATOM 876 O O . GLN A 1 111 ? 31.310 9.754 -13.600 1.00 52.41 111 GLN A O 1
ATOM 881 N N . ILE A 1 112 ? 32.417 11.710 -13.866 1.00 45.66 112 ILE A N 1
ATOM 882 C CA . ILE A 1 112 ? 33.729 11.265 -14.378 1.00 45.66 112 ILE A CA 1
ATOM 883 C C . ILE A 1 112 ? 34.755 12.358 -14.062 1.00 45.66 112 ILE A C 1
ATOM 885 O O . ILE A 1 112 ? 34.462 13.534 -14.371 1.00 45.66 112 ILE A O 1
#

Radius of gyration: 23.33 Å; chains: 1; bounding box: 50×36×60 Å